Protein AF-Q5T211-F1 (afdb_monomer_lite)

Foldseek 3Di:
DDDDDDDDDPPPVPVVVVVVVVVVVVVVVVDDDDDPCVVPDDDDPAWDAFDWDDDPVDIDTDDADPVGDDAAEDEDPDPVSLVCCVPPDPGDDYAYHYDPVQPDPVSVVSCVVHPPRPTPCVVPVVVVVVVVVD

pLDDT: mean 73.02, std 15.48, range [37.56, 92.31]

Secondary structure (DSSP, 8-state):
-----------HHHHHHHHHHHHHHHHHTT--PPPTHHHH-----S--PPPPEEETTEEES----TT----EEEEESSHHHHHHHHHT-SSPPEEEEE-GGG--HHHHHHGGGS------GGGTHHHHHHHH--

Sequence (134 aa):
MATAGGGSGADPGSRGLLRLLSFCVLLAGLCRGNSVERKIYIPLNKTAPCVRLLNATHQIGCQSSISGDTGVIHVVEKEEDLQWVLTDGPNPPYMVLLESKHFTRQNVRLSDTFLCSFMEFLSYSRDLMEKLKG

Radius of gyration: 30.67 Å; chains: 1; bounding box: 101×28×71 Å

Organism: Homo sapiens (NCBI:txid9606)

Structure (mmCIF, N/CA/C/O backbone):
data_AF-Q5T211-F1
#
_entry.id   AF-Q5T211-F1
#
loop_
_atom_site.group_PDB
_atom_site.id
_atom_site.type_symbol
_atom_site.label_atom_id
_atom_site.label_alt_id
_atom_site.label_comp_id
_atom_site.label_asym_id
_atom_site.label_entity_id
_atom_site.label_seq_id
_atom_site.pdbx_PDB_ins_code
_atom_site.Cartn_x
_atom_site.Cartn_y
_atom_site.Cartn_z
_atom_site.occupancy
_atom_site.B_iso_or_equiv
_atom_site.auth_seq_id
_atom_site.auth_comp_id
_atom_site.auth_asym_id
_atom_site.auth_atom_id
_atom_site.pdbx_PDB_model_num
ATOM 1 N N . MET A 1 1 ? 82.820 -4.788 -42.281 1.00 37.97 1 MET A N 1
ATOM 2 C CA . MET A 1 1 ? 82.375 -3.482 -41.745 1.00 37.97 1 MET A CA 1
ATOM 3 C C . MET A 1 1 ? 81.060 -3.172 -42.459 1.00 37.97 1 MET A C 1
ATOM 5 O O . MET A 1 1 ? 81.102 -3.023 -43.666 1.00 37.97 1 MET A O 1
ATOM 9 N N . ALA A 1 2 ? 79.913 -3.583 -41.898 1.00 40.78 2 ALA A N 1
ATOM 10 C CA . ALA A 1 2 ? 78.990 -2.750 -41.100 1.00 40.78 2 ALA A CA 1
ATOM 11 C C . ALA A 1 2 ? 78.433 -1.579 -41.952 1.00 40.78 2 ALA A C 1
ATOM 13 O O . ALA A 1 2 ? 79.229 -0.84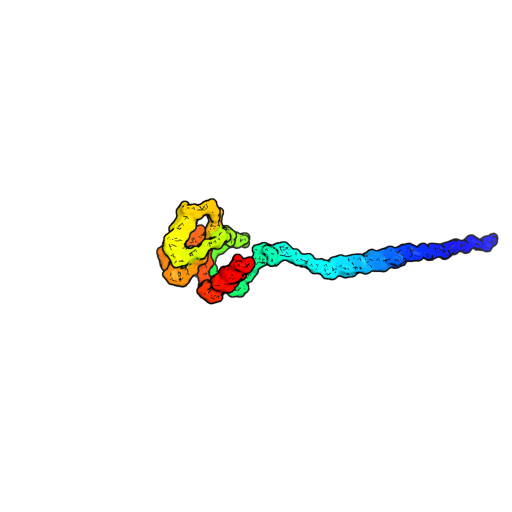6 -42.514 1.00 40.78 2 ALA A O 1
ATOM 14 N N . THR A 1 3 ? 77.130 -1.348 -42.140 1.00 39.75 3 THR A N 1
ATOM 15 C CA . THR A 1 3 ? 75.956 -1.578 -41.284 1.00 39.75 3 THR A CA 1
ATOM 16 C C . THR A 1 3 ? 74.671 -1.701 -42.125 1.00 39.75 3 THR A C 1
ATOM 18 O O . THR A 1 3 ? 74.505 -1.028 -43.138 1.00 39.75 3 THR A O 1
ATOM 21 N N . ALA A 1 4 ? 73.739 -2.547 -41.677 1.00 45.38 4 ALA A N 1
ATOM 22 C CA . ALA A 1 4 ? 72.359 -2.576 -42.151 1.00 45.38 4 ALA A CA 1
ATOM 23 C C . ALA A 1 4 ? 71.555 -1.490 -41.414 1.00 45.38 4 ALA A C 1
ATOM 25 O O . ALA A 1 4 ? 71.427 -1.538 -40.192 1.00 45.38 4 ALA A O 1
ATOM 26 N N . GLY A 1 5 ? 71.042 -0.497 -42.144 1.00 38.09 5 GLY A N 1
ATOM 27 C CA . GLY A 1 5 ? 70.119 0.513 -41.623 1.00 38.09 5 GLY A CA 1
ATOM 28 C C . GLY A 1 5 ? 68.683 0.002 -41.696 1.00 38.09 5 GLY A C 1
ATOM 29 O O . GLY A 1 5 ? 68.089 -0.016 -42.771 1.00 38.09 5 GLY A O 1
ATOM 30 N N . GLY A 1 6 ? 68.156 -0.456 -40.559 1.00 37.78 6 GLY A N 1
ATOM 31 C CA . GLY A 1 6 ? 66.779 -0.925 -40.402 1.00 37.78 6 GLY A CA 1
ATOM 32 C C . GLY A 1 6 ? 65.752 0.181 -40.654 1.00 37.78 6 GLY A C 1
ATOM 33 O O . GLY A 1 6 ? 65.915 1.317 -40.212 1.00 37.78 6 GLY A O 1
ATOM 34 N N . GLY A 1 7 ? 64.705 -0.178 -41.396 1.00 37.56 7 GLY A N 1
ATOM 35 C CA . GLY A 1 7 ? 63.663 0.720 -41.873 1.00 37.56 7 GLY A CA 1
ATOM 36 C C . GLY A 1 7 ? 62.826 1.340 -40.758 1.00 37.56 7 GLY A C 1
ATOM 37 O O . GLY A 1 7 ? 62.334 0.662 -39.859 1.00 37.56 7 GLY A O 1
ATOM 38 N N . SER A 1 8 ? 62.618 2.648 -40.880 1.00 53.69 8 SER A N 1
ATOM 39 C CA . SER A 1 8 ? 61.574 3.376 -40.171 1.00 53.69 8 SER A CA 1
ATOM 40 C C . SER A 1 8 ? 60.304 3.315 -41.021 1.00 53.69 8 SER A C 1
ATOM 42 O O . SER A 1 8 ? 60.143 4.073 -41.974 1.00 53.69 8 SER A O 1
ATOM 44 N N . GLY A 1 9 ? 59.433 2.354 -40.719 1.00 44.59 9 GLY A N 1
ATOM 45 C CA . GLY A 1 9 ? 58.079 2.269 -41.261 1.00 44.59 9 GLY A CA 1
ATOM 46 C C . GLY A 1 9 ? 57.088 2.524 -40.135 1.00 44.59 9 GLY A C 1
ATOM 47 O O . GLY A 1 9 ? 56.580 1.584 -39.533 1.00 44.59 9 GLY A O 1
ATOM 48 N N . ALA A 1 10 ? 56.867 3.791 -39.787 1.00 49.97 10 ALA A N 1
ATOM 49 C CA . ALA A 1 10 ? 55.804 4.158 -38.862 1.00 49.97 10 ALA A CA 1
ATOM 50 C C . ALA A 1 10 ? 54.457 3.939 -39.564 1.00 49.97 10 ALA A C 1
ATOM 52 O O . ALA A 1 10 ? 54.038 4.760 -40.375 1.00 49.97 10 ALA A O 1
ATOM 53 N N . ASP A 1 11 ? 53.813 2.812 -39.268 1.00 54.09 11 ASP A N 1
ATOM 54 C CA . ASP A 1 11 ? 52.504 2.443 -39.799 1.00 54.09 11 ASP A CA 1
ATOM 55 C C . ASP A 1 11 ? 51.437 3.464 -39.332 1.00 54.09 11 ASP A C 1
ATOM 57 O O . ASP A 1 11 ? 51.163 3.576 -38.127 1.00 54.09 11 ASP A O 1
ATOM 61 N N . PRO A 1 12 ? 50.852 4.275 -40.237 1.00 54.59 12 PRO A N 1
ATOM 62 C CA . PRO A 1 12 ? 49.968 5.379 -39.865 1.00 54.59 12 PRO A CA 1
ATOM 63 C C . PRO A 1 12 ? 48.597 4.905 -39.349 1.00 54.59 12 PRO A C 1
ATOM 65 O O . PRO A 1 12 ? 47.862 5.700 -38.759 1.00 54.59 12 PRO A O 1
ATOM 68 N N . GLY A 1 13 ? 48.260 3.617 -39.501 1.00 58.53 13 GLY A N 1
ATOM 69 C CA . GLY A 1 13 ? 46.980 3.049 -39.064 1.00 58.53 13 GLY A CA 1
ATOM 70 C C . GLY A 1 13 ? 46.855 2.861 -37.546 1.00 58.53 13 GLY A C 1
ATOM 71 O O . GLY A 1 13 ? 45.7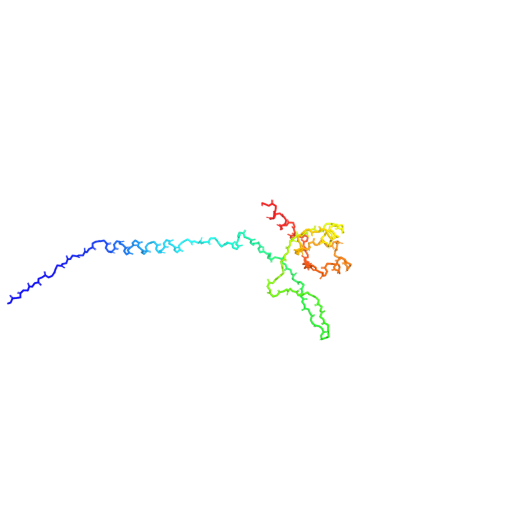85 3.082 -36.980 1.00 58.53 13 GLY A O 1
ATOM 72 N N . SER A 1 14 ? 47.950 2.525 -36.855 1.00 62.44 14 SER A N 1
ATOM 73 C CA . SER A 1 14 ? 47.932 2.130 -35.432 1.00 62.44 14 SER A CA 1
ATOM 74 C C . SER A 1 14 ? 47.597 3.289 -34.478 1.00 62.44 14 SER A C 1
ATOM 76 O O . SER A 1 14 ? 46.768 3.156 -33.574 1.00 62.44 14 SER A O 1
ATOM 78 N N . ARG A 1 15 ? 48.166 4.479 -34.719 1.00 67.06 15 ARG A N 1
ATOM 79 C CA . ARG A 1 15 ? 47.876 5.690 -33.923 1.00 67.06 15 ARG A CA 1
ATOM 80 C C . ARG A 1 15 ? 46.453 6.205 -34.137 1.00 67.06 15 ARG A C 1
ATOM 82 O O . ARG A 1 15 ? 45.843 6.693 -33.186 1.00 67.06 15 ARG A O 1
ATOM 89 N N . GLY A 1 16 ? 45.935 6.095 -35.361 1.00 73.75 16 GLY A N 1
ATOM 90 C CA . GLY A 1 16 ? 44.552 6.441 -35.689 1.00 73.75 16 GLY A CA 1
ATOM 91 C C . GLY A 1 16 ? 43.559 5.504 -35.005 1.00 73.75 16 GLY A C 1
ATOM 92 O O . GLY A 1 16 ? 42.607 5.975 -34.390 1.00 73.75 16 GLY A O 1
ATOM 93 N N . LEU A 1 17 ? 43.839 4.196 -35.017 1.00 76.06 17 LEU A N 1
ATOM 94 C CA . LEU A 1 17 ? 43.018 3.184 -34.351 1.00 76.06 17 LEU A CA 1
ATOM 95 C C . LEU A 1 17 ? 42.962 3.402 -32.833 1.00 76.06 17 LEU A C 1
ATOM 97 O O . LEU A 1 17 ? 41.885 3.380 -32.246 1.00 76.06 17 LEU A O 1
ATOM 101 N N . LEU A 1 18 ? 44.105 3.688 -32.199 1.00 77.50 18 LEU A N 1
ATOM 102 C CA . LEU A 1 18 ? 44.174 3.939 -30.755 1.00 77.50 18 LEU A CA 1
ATOM 103 C C . LEU A 1 18 ? 43.400 5.207 -30.351 1.00 77.50 18 LEU A C 1
ATOM 105 O O . LEU A 1 18 ? 42.726 5.230 -29.321 1.00 77.50 18 LEU A O 1
ATOM 109 N N . ARG A 1 19 ? 43.460 6.254 -31.185 1.00 81.38 19 ARG A N 1
ATOM 110 C CA . ARG A 1 19 ? 42.670 7.486 -31.022 1.00 81.38 19 ARG A CA 1
ATOM 111 C C . ARG A 1 19 ? 41.175 7.213 -31.178 1.00 81.38 19 ARG A C 1
ATOM 113 O O . ARG A 1 19 ? 40.396 7.719 -30.376 1.00 81.38 19 ARG A O 1
ATOM 120 N N . LEU A 1 20 ? 40.788 6.397 -32.161 1.00 81.50 20 LEU A N 1
ATOM 121 C CA . LEU A 1 20 ? 39.396 6.009 -32.391 1.00 81.50 20 LEU A CA 1
ATOM 122 C C . LEU A 1 20 ? 38.843 5.212 -31.206 1.00 81.50 20 LEU A C 1
ATOM 124 O O . LEU A 1 20 ? 37.782 5.541 -30.691 1.00 81.50 20 LEU A O 1
ATOM 128 N N . LEU A 1 21 ? 39.595 4.218 -30.728 1.00 82.25 21 LEU A N 1
ATOM 129 C CA . LEU A 1 21 ? 39.226 3.404 -29.569 1.00 82.25 21 LEU A CA 1
ATOM 130 C C . LEU A 1 21 ? 39.092 4.259 -28.307 1.00 82.25 21 LEU A C 1
ATOM 132 O O . LEU A 1 21 ? 38.102 4.142 -27.590 1.00 82.25 21 LEU A O 1
ATOM 136 N N . SER A 1 22 ? 40.039 5.169 -28.065 1.00 80.69 22 SER A N 1
ATOM 137 C CA . SER A 1 22 ? 39.964 6.116 -26.947 1.00 80.69 22 SER A CA 1
ATOM 138 C C . SER A 1 22 ? 38.721 7.009 -27.035 1.00 80.69 22 SER A C 1
ATOM 140 O O . SER A 1 22 ? 38.042 7.211 -26.029 1.00 80.69 22 SER A O 1
ATOM 142 N N . PHE A 1 23 ? 38.375 7.482 -28.235 1.00 81.88 23 PHE A N 1
ATOM 143 C CA . PHE A 1 23 ? 37.178 8.287 -28.471 1.00 81.88 23 PHE A CA 1
ATOM 144 C C . PHE A 1 23 ? 35.883 7.480 -28.289 1.00 81.88 23 PHE A C 1
ATOM 146 O O . PHE A 1 23 ? 34.947 7.959 -27.655 1.00 81.88 23 PHE A O 1
ATOM 153 N N . CYS A 1 24 ? 35.839 6.229 -28.757 1.00 78.94 24 CYS A N 1
ATOM 154 C CA . CYS A 1 24 ? 34.713 5.318 -28.543 1.00 78.94 24 CYS A CA 1
ATOM 155 C C . CYS A 1 24 ? 34.500 4.996 -27.058 1.00 78.94 24 CYS A C 1
ATOM 157 O O . CYS A 1 24 ? 33.360 4.968 -26.605 1.00 78.94 24 CYS A O 1
ATOM 159 N N . VAL A 1 25 ? 35.574 4.802 -26.286 1.00 80.81 25 VAL A N 1
ATOM 160 C CA . VAL A 1 25 ? 35.495 4.577 -24.832 1.00 80.81 25 VAL A CA 1
ATOM 161 C C . VAL A 1 25 ? 34.992 5.830 -24.106 1.00 80.81 25 VAL A C 1
ATOM 163 O O . VAL A 1 25 ? 34.130 5.727 -23.234 1.00 80.81 25 VAL A O 1
ATOM 166 N N . LEU A 1 26 ? 35.461 7.019 -24.503 1.00 76.56 26 LEU A N 1
ATOM 167 C CA . LEU A 1 26 ? 34.961 8.301 -23.986 1.00 76.56 26 LEU A CA 1
ATOM 168 C C . LEU A 1 26 ? 33.468 8.503 -24.291 1.00 76.56 26 LEU A C 1
ATOM 170 O O . LEU A 1 26 ? 32.720 8.933 -23.416 1.00 76.56 26 LEU A O 1
ATOM 174 N N . LEU A 1 27 ? 33.022 8.150 -25.499 1.00 72.69 27 LEU A N 1
ATOM 175 C CA . LEU A 1 27 ? 31.614 8.222 -25.900 1.00 72.69 27 LEU A CA 1
ATOM 176 C C . LEU A 1 27 ? 30.738 7.196 -25.170 1.00 72.69 27 LEU A C 1
ATOM 178 O O . LEU A 1 27 ? 29.636 7.535 -24.747 1.00 72.69 27 LEU A O 1
ATOM 182 N N . ALA A 1 28 ? 31.226 5.970 -24.964 1.00 73.25 28 ALA A N 1
ATOM 183 C CA . ALA A 1 28 ? 30.501 4.940 -24.220 1.00 73.25 28 ALA A CA 1
ATOM 184 C C . ALA A 1 28 ? 30.260 5.345 -22.753 1.00 73.25 28 ALA A C 1
ATOM 186 O O . ALA A 1 28 ? 29.214 5.025 -22.191 1.00 73.25 28 ALA A O 1
ATOM 187 N N . GLY A 1 29 ? 31.178 6.110 -22.151 1.00 67.38 29 GLY A N 1
ATOM 188 C CA . GLY A 1 29 ? 31.012 6.672 -20.805 1.00 67.38 29 GLY A CA 1
ATOM 189 C C . GLY A 1 29 ? 29.963 7.791 -20.698 1.00 67.38 29 GLY A C 1
ATOM 190 O O . GLY A 1 29 ? 29.512 8.095 -19.594 1.00 67.38 29 GLY A O 1
ATOM 191 N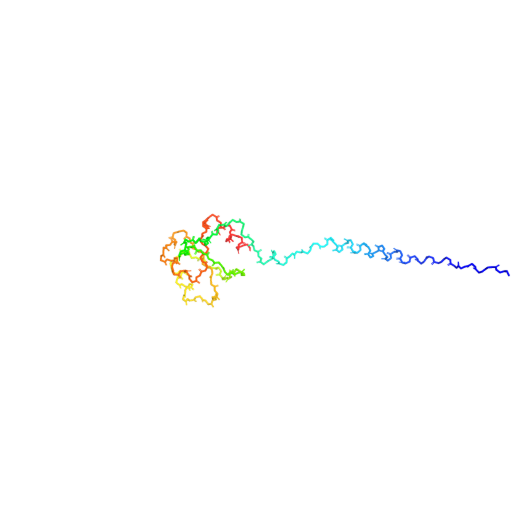 N . LEU A 1 30 ? 29.548 8.396 -21.819 1.00 69.25 30 LEU A N 1
ATOM 192 C CA . LEU A 1 30 ? 28.518 9.445 -21.857 1.00 69.25 30 LEU A CA 1
ATOM 193 C C . LEU A 1 30 ? 27.092 8.877 -21.948 1.00 69.25 30 LEU A C 1
ATOM 195 O O . LEU A 1 30 ? 26.122 9.597 -21.697 1.00 69.25 30 LEU A O 1
ATOM 199 N N . CYS A 1 31 ? 26.942 7.588 -22.259 1.00 65.25 31 CYS A N 1
ATOM 200 C CA . CYS A 1 31 ? 25.652 6.912 -22.283 1.00 65.25 31 CYS A CA 1
ATOM 201 C C . CYS A 1 31 ? 25.162 6.641 -20.853 1.00 65.25 31 CYS A C 1
ATOM 203 O O . CYS A 1 31 ? 25.426 5.595 -20.263 1.00 65.25 31 CYS A O 1
ATOM 205 N N . ARG A 1 32 ? 24.399 7.580 -20.283 1.00 67.69 32 ARG A N 1
ATOM 206 C CA . ARG A 1 32 ? 23.623 7.321 -19.063 1.00 67.69 32 ARG A CA 1
ATOM 207 C C . ARG A 1 32 ? 22.473 6.371 -19.396 1.00 67.69 32 ARG A C 1
ATOM 209 O O . ARG A 1 32 ? 21.505 6.764 -20.041 1.00 67.69 32 ARG A O 1
ATOM 216 N N . GLY A 1 33 ? 22.574 5.121 -18.954 1.00 66.25 33 GLY A N 1
ATOM 217 C CA . GLY A 1 33 ? 21.450 4.190 -18.990 1.00 66.25 33 GLY A CA 1
ATOM 218 C C . GLY A 1 33 ? 20.312 4.692 -18.099 1.00 66.25 33 GLY A C 1
ATOM 219 O O . GLY A 1 33 ? 20.528 5.022 -16.933 1.00 66.25 33 GLY A O 1
ATOM 220 N N . ASN A 1 34 ? 19.091 4.745 -18.632 1.00 69.25 34 ASN A N 1
ATOM 221 C CA . ASN A 1 34 ? 17.906 4.936 -17.799 1.00 69.25 34 ASN A CA 1
ATOM 222 C C . ASN A 1 34 ? 17.668 3.651 -16.998 1.00 69.25 34 ASN A C 1
ATOM 224 O O . ASN A 1 34 ? 17.411 2.600 -17.586 1.00 69.25 34 ASN A O 1
ATOM 228 N N . SER A 1 35 ? 17.762 3.737 -15.668 1.00 77.31 35 SER A N 1
ATOM 229 C CA . SER A 1 35 ? 17.517 2.597 -14.779 1.00 77.31 35 SER A CA 1
ATOM 230 C C . SER A 1 35 ? 16.089 2.074 -14.961 1.00 77.31 35 SER A C 1
ATOM 232 O O . SER A 1 35 ? 15.133 2.853 -14.912 1.00 77.31 35 SER A O 1
ATOM 234 N N . VAL A 1 36 ? 15.949 0.757 -15.148 1.00 85.50 36 VAL A N 1
ATOM 235 C CA . VAL A 1 36 ? 14.652 0.055 -15.223 1.00 85.50 36 VAL A CA 1
ATOM 236 C C . VAL A 1 36 ? 13.790 0.318 -13.990 1.00 85.50 36 VAL A C 1
ATOM 238 O O . VAL A 1 36 ? 12.573 0.410 -14.097 1.00 85.50 36 VAL A O 1
ATOM 241 N N . GLU A 1 37 ? 14.427 0.554 -12.846 1.00 80.75 37 GLU A N 1
ATOM 242 C CA . GLU A 1 37 ? 13.778 0.890 -11.583 1.00 80.75 37 GLU A CA 1
ATOM 243 C C . GLU A 1 37 ? 12.861 2.113 -11.712 1.00 80.75 37 GLU A C 1
ATOM 245 O O . GLU A 1 37 ? 11.729 2.087 -11.246 1.00 80.75 37 GLU A O 1
ATOM 250 N N . ARG A 1 38 ? 13.294 3.152 -12.440 1.00 80.88 38 ARG A N 1
ATOM 251 C CA . ARG A 1 38 ? 12.517 4.396 -12.604 1.00 80.88 38 ARG A CA 1
ATOM 252 C C . ARG A 1 38 ? 11.331 4.261 -13.557 1.00 80.88 38 ARG A C 1
ATOM 254 O O . ARG A 1 38 ? 10.552 5.199 -13.679 1.00 80.88 38 ARG A O 1
ATOM 261 N N . LYS A 1 39 ? 11.226 3.136 -14.266 1.00 83.12 39 LYS A N 1
ATOM 262 C CA . LYS A 1 39 ? 10.072 2.815 -15.116 1.00 83.12 39 LYS A CA 1
ATOM 263 C C . LYS A 1 39 ? 9.027 1.975 -14.383 1.00 83.12 39 LYS A C 1
ATOM 265 O O . LYS A 1 39 ? 7.904 1.898 -14.859 1.00 83.12 39 LYS A O 1
ATOM 270 N N . ILE A 1 40 ? 9.407 1.329 -13.279 1.00 88.50 40 ILE A N 1
ATOM 271 C CA . ILE A 1 40 ? 8.574 0.350 -12.567 1.00 88.50 40 ILE A CA 1
ATOM 272 C C . ILE A 1 40 ? 8.140 0.893 -11.200 1.00 88.50 40 ILE A C 1
ATOM 274 O O . ILE A 1 40 ? 7.015 0.646 -10.777 1.00 88.50 40 ILE A O 1
ATOM 278 N N . TYR A 1 41 ? 9.001 1.654 -10.520 1.00 87.12 41 TYR A N 1
ATOM 279 C CA . TYR A 1 41 ? 8.770 2.107 -9.152 1.00 87.12 41 TYR A CA 1
ATOM 280 C C . TYR A 1 41 ? 8.629 3.625 -9.060 1.00 87.12 41 TYR A C 1
ATOM 282 O O . TYR A 1 41 ? 9.447 4.387 -9.581 1.00 87.12 41 TYR A O 1
ATOM 290 N N . ILE A 1 42 ? 7.606 4.055 -8.321 1.00 86.94 42 ILE A N 1
ATOM 291 C CA . ILE A 1 42 ? 7.393 5.447 -7.929 1.00 86.94 42 ILE A CA 1
ATOM 292 C C . ILE A 1 42 ? 7.678 5.543 -6.423 1.00 86.94 42 ILE A C 1
ATOM 294 O O . ILE A 1 42 ? 6.929 4.965 -5.634 1.00 86.94 42 ILE A O 1
ATOM 298 N N . PRO A 1 43 ? 8.747 6.239 -5.993 1.00 82.19 43 PRO A N 1
ATOM 299 C CA . PRO A 1 43 ? 9.053 6.374 -4.574 1.00 82.19 43 PRO A CA 1
ATOM 300 C C . PRO A 1 43 ? 8.058 7.314 -3.881 1.00 82.19 43 PRO A C 1
ATOM 302 O O . PRO A 1 43 ? 7.742 8.397 -4.383 1.00 82.19 43 PRO A O 1
ATOM 305 N N . LEU A 1 44 ? 7.602 6.917 -2.692 1.00 80.56 44 LEU A N 1
ATOM 306 C CA . LEU A 1 44 ? 6.735 7.729 -1.839 1.00 80.56 44 LEU A CA 1
ATOM 307 C C . LEU A 1 44 ? 7.599 8.485 -0.824 1.00 80.56 44 LEU A C 1
ATOM 309 O O . LEU A 1 44 ? 8.095 7.908 0.137 1.00 80.56 44 LEU A O 1
ATOM 313 N N . ASN A 1 45 ? 7.788 9.787 -1.041 1.00 80.62 45 ASN A N 1
ATOM 314 C CA . ASN A 1 45 ? 8.682 10.605 -0.206 1.00 80.62 45 ASN A CA 1
ATOM 315 C C . ASN A 1 45 ? 8.026 11.113 1.087 1.00 80.62 45 ASN A C 1
ATOM 317 O O . ASN A 1 45 ? 8.718 11.575 1.989 1.00 80.62 45 ASN A O 1
ATOM 321 N N . LYS A 1 46 ? 6.691 11.105 1.151 1.00 77.19 46 LYS A N 1
ATOM 322 C CA . LYS A 1 46 ? 5.915 11.638 2.273 1.00 77.19 46 LYS A CA 1
ATOM 323 C C . LYS A 1 46 ? 5.084 10.521 2.882 1.00 77.19 46 LYS A C 1
ATOM 325 O O . LYS A 1 46 ? 3.942 10.306 2.494 1.00 77.19 46 LYS A O 1
ATOM 330 N N . THR A 1 47 ? 5.686 9.808 3.817 1.00 75.44 47 THR A N 1
ATOM 331 C CA . THR A 1 47 ? 5.045 8.762 4.610 1.00 75.44 47 THR A CA 1
ATOM 332 C C . THR A 1 47 ? 5.512 8.918 6.051 1.00 75.44 47 THR A C 1
ATOM 334 O O . THR A 1 47 ? 6.599 9.441 6.300 1.00 75.44 47 THR A O 1
ATOM 337 N N . ALA A 1 48 ? 4.713 8.473 7.014 1.00 82.06 48 ALA A N 1
ATOM 338 C CA . ALA A 1 48 ? 5.231 8.146 8.329 1.00 82.06 48 ALA A CA 1
ATOM 339 C C . ALA A 1 48 ? 4.751 6.737 8.701 1.00 82.06 48 ALA A C 1
ATOM 341 O O . ALA A 1 48 ? 3.592 6.370 8.489 1.00 82.06 48 ALA A O 1
ATOM 342 N N . PRO A 1 49 ? 5.685 5.888 9.139 1.00 80.31 49 PRO A N 1
ATOM 343 C CA . PRO A 1 49 ? 5.393 4.490 9.366 1.00 80.31 49 PRO A CA 1
ATOM 344 C C . PRO A 1 49 ? 4.760 4.279 10.741 1.00 80.31 49 PRO A C 1
ATOM 346 O O . PRO A 1 49 ? 5.123 4.924 11.725 1.00 80.31 49 PRO A O 1
ATOM 349 N N . CYS A 1 50 ? 3.883 3.283 10.831 1.00 82.00 50 CYS A N 1
ATOM 350 C CA . CYS A 1 50 ? 3.553 2.664 12.107 1.00 82.00 50 CYS A CA 1
ATOM 351 C C . CYS A 1 50 ? 4.770 1.860 12.589 1.00 82.00 50 CYS A C 1
ATOM 353 O O . CYS A 1 50 ? 5.203 0.923 11.919 1.00 82.00 50 CYS A O 1
ATOM 355 N N . VAL A 1 51 ? 5.332 2.225 13.741 1.00 85.75 51 VAL A N 1
ATOM 356 C CA . VAL A 1 51 ? 6.530 1.577 14.295 1.00 85.75 51 VAL A CA 1
ATOM 357 C C . VAL A 1 51 ? 6.177 0.61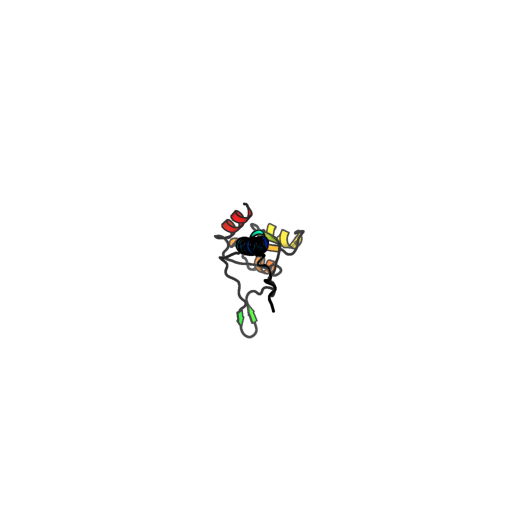0 15.417 1.00 85.75 51 VAL A C 1
ATOM 359 O O . VAL A 1 51 ? 5.251 0.847 16.194 1.00 85.75 51 VAL A O 1
ATOM 362 N N . ARG A 1 52 ? 6.939 -0.481 15.523 1.00 88.12 52 ARG A N 1
ATOM 363 C CA . ARG A 1 52 ? 6.832 -1.431 16.632 1.00 88.12 52 ARG A CA 1
ATOM 364 C C . ARG A 1 52 ? 7.494 -0.861 17.883 1.00 88.12 52 ARG A C 1
ATOM 366 O O . ARG A 1 52 ? 8.695 -0.604 17.897 1.00 88.12 52 ARG A O 1
ATOM 373 N N . LEU A 1 53 ? 6.713 -0.723 18.944 1.00 90.19 53 LEU A N 1
ATOM 374 C CA . LEU A 1 53 ? 7.148 -0.335 20.278 1.00 90.19 53 LEU A CA 1
ATOM 375 C C . LEU A 1 53 ? 7.087 -1.548 21.208 1.00 90.19 53 LEU A C 1
ATOM 377 O O . LEU A 1 53 ? 6.131 -2.326 21.189 1.00 90.19 53 LEU A O 1
ATOM 381 N N . LEU A 1 54 ? 8.117 -1.705 22.035 1.00 91.69 54 LEU A N 1
ATOM 382 C CA . LEU A 1 54 ? 8.209 -2.780 23.016 1.00 91.69 54 LEU A CA 1
ATOM 383 C C . LEU A 1 54 ? 7.928 -2.210 24.402 1.00 91.69 54 LEU A C 1
ATOM 385 O O . LEU A 1 54 ? 8.574 -1.255 24.827 1.00 91.69 54 LEU A O 1
ATOM 389 N N . ASN A 1 55 ? 6.988 -2.819 25.113 1.00 92.31 55 ASN A N 1
ATOM 390 C CA . ASN A 1 55 ? 6.735 -2.535 26.517 1.00 92.31 55 ASN A CA 1
ATOM 391 C C . ASN A 1 55 ? 6.910 -3.820 27.327 1.00 92.31 55 ASN A C 1
ATOM 393 O O . ASN A 1 55 ? 5.921 -4.493 27.605 1.00 92.31 55 ASN A O 1
ATOM 397 N N . ALA A 1 56 ? 8.168 -4.146 27.657 1.00 88.62 56 ALA A N 1
ATOM 398 C CA . ALA A 1 56 ? 8.650 -5.299 28.434 1.00 88.62 56 ALA A CA 1
ATOM 399 C C . ALA A 1 56 ? 8.047 -6.668 28.050 1.00 88.62 56 ALA A C 1
ATOM 401 O O . ALA A 1 56 ? 8.737 -7.518 27.497 1.00 88.62 56 ALA A O 1
ATOM 402 N N . THR A 1 57 ? 6.769 -6.880 28.349 1.00 89.38 57 THR A N 1
ATOM 403 C CA . THR A 1 57 ? 5.987 -8.088 28.063 1.00 89.38 57 THR A CA 1
ATOM 404 C C . THR A 1 57 ? 5.121 -7.984 26.807 1.00 89.38 57 THR A C 1
ATOM 406 O O . THR A 1 57 ? 4.734 -9.008 26.251 1.00 89.38 57 THR A O 1
ATOM 409 N N . HIS A 1 58 ? 4.817 -6.773 26.341 1.00 87.94 58 HIS A N 1
ATOM 410 C CA . HIS A 1 58 ? 3.917 -6.527 25.219 1.00 87.94 58 HIS A CA 1
ATOM 411 C C . HIS A 1 58 ? 4.627 -5.851 24.053 1.00 87.94 58 HIS A C 1
ATOM 413 O O . HIS A 1 58 ? 5.613 -5.129 24.213 1.00 87.94 58 HIS A O 1
ATOM 419 N N . GLN A 1 59 ? 4.082 -6.080 22.864 1.00 88.88 59 GLN A N 1
ATOM 420 C CA . GLN A 1 59 ? 4.523 -5.450 21.629 1.00 88.88 59 GLN A CA 1
ATOM 421 C C . GLN A 1 59 ? 3.323 -4.724 21.034 1.00 88.88 59 GLN A C 1
ATOM 423 O O . GLN A 1 59 ? 2.226 -5.277 20.982 1.00 88.88 59 GLN A O 1
ATOM 428 N N . ILE A 1 60 ? 3.528 -3.467 20.660 1.00 88.94 60 ILE A N 1
ATOM 429 C CA . ILE A 1 60 ? 2.489 -2.560 20.171 1.00 88.94 60 ILE A CA 1
ATOM 430 C C . ILE A 1 60 ? 2.971 -1.995 18.835 1.00 88.94 60 ILE A C 1
ATOM 432 O O . ILE A 1 60 ? 4.152 -1.697 18.692 1.00 88.94 60 ILE A O 1
ATOM 436 N N . GLY A 1 61 ? 2.079 -1.831 17.863 1.00 85.31 61 GLY A N 1
ATOM 437 C CA . GLY A 1 61 ? 2.409 -1.269 16.551 1.00 85.31 61 GLY A CA 1
ATOM 438 C C . GLY A 1 61 ? 2.617 -2.332 15.475 1.00 85.31 61 GLY A C 1
ATOM 439 O O . GLY A 1 61 ? 2.116 -3.448 15.595 1.00 85.31 61 GLY A O 1
ATOM 440 N N . CYS A 1 62 ? 3.333 -1.966 14.411 1.00 83.06 62 CYS A N 1
ATOM 441 C CA . CYS A 1 62 ? 3.351 -2.711 13.152 1.00 83.06 62 CYS A CA 1
ATOM 442 C C . CYS A 1 62 ? 4.755 -3.219 12.800 1.00 83.06 62 CYS A C 1
ATOM 444 O O . CYS A 1 62 ? 5.764 -2.627 13.186 1.00 83.06 62 CYS A O 1
ATOM 446 N N . GLN A 1 63 ? 4.822 -4.320 12.052 1.00 83.88 63 GLN A N 1
ATOM 447 C CA . GLN A 1 63 ? 6.063 -4.870 11.511 1.00 83.88 63 GLN A CA 1
ATOM 448 C C . GLN A 1 63 ? 5.825 -5.336 10.075 1.00 83.88 63 GLN A C 1
ATOM 450 O O . GLN A 1 63 ? 4.856 -6.042 9.821 1.00 83.88 63 GLN A O 1
ATOM 455 N N . SER A 1 64 ? 6.740 -4.981 9.177 1.00 84.81 64 SER A N 1
ATOM 456 C CA . SER A 1 64 ? 6.802 -5.536 7.826 1.00 84.81 64 SER A CA 1
ATOM 457 C C . SER A 1 64 ? 7.749 -6.736 7.747 1.00 84.81 64 SER A C 1
ATOM 459 O O . SER A 1 64 ? 8.652 -6.895 8.581 1.00 84.81 64 SER A O 1
ATOM 461 N N . SER A 1 65 ? 7.601 -7.541 6.697 1.00 87.00 65 SER A N 1
ATOM 462 C CA . SER A 1 65 ? 8.589 -8.565 6.337 1.00 87.00 65 SER A CA 1
ATOM 463 C C . SER A 1 65 ? 9.946 -7.936 5.991 1.00 87.00 65 SER A C 1
ATOM 465 O O . SER A 1 65 ? 10.030 -6.774 5.587 1.00 87.00 65 SER A O 1
ATOM 467 N N . ILE A 1 66 ? 11.034 -8.705 6.124 1.00 87.19 66 ILE A N 1
ATOM 468 C CA . ILE A 1 66 ? 12.408 -8.214 5.884 1.00 87.19 66 ILE A CA 1
ATOM 469 C C . ILE A 1 66 ? 12.629 -7.707 4.448 1.00 87.19 66 ILE A C 1
ATOM 471 O O . ILE A 1 66 ? 13.420 -6.796 4.230 1.00 87.19 66 ILE A O 1
ATOM 475 N N . SER A 1 67 ? 11.909 -8.269 3.476 1.00 87.81 67 SER A N 1
ATOM 476 C CA . SER A 1 67 ? 11.932 -7.873 2.062 1.00 87.81 67 SER A CA 1
ATOM 477 C C . SER A 1 67 ? 10.841 -6.865 1.689 1.00 87.81 67 SER A C 1
ATOM 479 O O . SER A 1 67 ? 10.644 -6.590 0.508 1.00 87.81 67 SER A O 1
ATOM 481 N N . GLY A 1 68 ? 10.112 -6.344 2.678 1.00 84.31 68 GLY A N 1
ATOM 482 C CA . GLY A 1 68 ? 8.874 -5.608 2.461 1.00 84.31 68 GLY A CA 1
ATOM 483 C C . GLY A 1 68 ? 7.712 -6.524 2.084 1.00 84.31 68 GLY A C 1
ATOM 484 O O . GLY A 1 68 ? 7.891 -7.691 1.725 1.00 84.31 68 GLY A O 1
ATOM 485 N N . ASP A 1 69 ? 6.514 -5.967 2.175 1.00 83.25 69 ASP A N 1
ATOM 486 C CA . ASP A 1 69 ? 5.276 -6.643 1.823 1.00 83.25 69 ASP A CA 1
ATOM 487 C C . ASP A 1 69 ? 4.701 -5.994 0.560 1.00 83.25 69 ASP A C 1
ATOM 489 O O . ASP A 1 69 ? 4.692 -4.770 0.417 1.00 83.25 69 ASP A O 1
ATOM 493 N N . THR A 1 70 ? 4.266 -6.822 -0.389 1.00 85.75 70 THR A N 1
ATOM 494 C CA . THR A 1 70 ? 3.784 -6.389 -1.709 1.00 85.75 70 THR A CA 1
ATOM 495 C C . THR A 1 70 ? 2.371 -6.904 -1.940 1.00 85.75 70 THR A C 1
ATOM 497 O O . THR A 1 70 ? 2.008 -7.964 -1.439 1.00 85.75 70 THR A O 1
ATOM 500 N N . GLY A 1 71 ? 1.558 -6.143 -2.670 1.00 86.00 71 GLY A N 1
ATOM 501 C CA . GLY A 1 71 ? 0.155 -6.460 -2.892 1.00 86.00 71 GLY A CA 1
ATOM 502 C C . GLY A 1 71 ? -0.527 -5.461 -3.816 1.00 86.00 71 GLY A C 1
ATOM 503 O O . GLY A 1 71 ? -0.010 -4.370 -4.069 1.00 86.00 71 GLY A O 1
ATOM 504 N N . VAL A 1 72 ? -1.683 -5.855 -4.341 1.00 86.44 72 VAL A N 1
ATOM 505 C CA . VAL A 1 72 ? -2.488 -5.038 -5.253 1.00 86.44 72 VAL A CA 1
ATOM 506 C C . VAL A 1 72 ? -3.192 -3.945 -4.461 1.00 86.44 72 VAL A C 1
ATOM 508 O O . VAL A 1 72 ? -3.933 -4.233 -3.524 1.00 86.44 72 VAL A O 1
ATOM 511 N N . ILE A 1 73 ? -2.976 -2.687 -4.839 1.00 84.25 73 ILE A N 1
ATOM 512 C CA . ILE A 1 73 ? -3.601 -1.545 -4.168 1.00 84.25 73 ILE A CA 1
ATOM 513 C C . ILE A 1 73 ? -5.110 -1.547 -4.447 1.00 84.25 73 ILE A C 1
ATOM 515 O O . ILE A 1 73 ? -5.526 -1.560 -5.606 1.00 84.25 73 ILE A O 1
ATOM 519 N N . HIS A 1 74 ? -5.920 -1.485 -3.391 1.00 84.88 74 HIS A N 1
ATOM 520 C CA . HIS A 1 74 ? -7.366 -1.303 -3.470 1.00 84.88 74 HIS A CA 1
ATOM 521 C C . HIS A 1 74 ? -7.801 -0.147 -2.564 1.00 84.88 74 HIS A C 1
ATOM 523 O O . HIS A 1 74 ? -7.492 -0.131 -1.372 1.00 84.88 74 HIS A O 1
ATOM 529 N N . VAL A 1 75 ? -8.489 0.842 -3.135 1.00 84.75 75 VAL A N 1
ATOM 530 C CA . VAL A 1 75 ? -8.990 2.011 -2.400 1.00 84.75 75 VAL A CA 1
ATOM 531 C C . VAL A 1 75 ? -10.377 1.696 -1.864 1.00 84.75 75 VAL A C 1
ATOM 533 O O . VAL A 1 75 ? -11.245 1.300 -2.631 1.00 84.75 75 VAL A O 1
ATOM 536 N N . VAL A 1 76 ? -10.571 1.888 -0.562 1.00 84.06 76 VAL A N 1
ATOM 537 C CA . VAL A 1 76 ? -11.838 1.621 0.125 1.00 84.06 76 VAL A CA 1
ATOM 538 C C . VAL A 1 76 ? -12.519 2.944 0.443 1.00 84.06 76 VAL A C 1
ATOM 540 O O . VAL A 1 76 ? -12.076 3.711 1.307 1.00 84.06 76 VAL A O 1
ATOM 543 N N . GLU A 1 77 ? -13.615 3.204 -0.262 1.00 84.12 77 GLU A N 1
ATOM 544 C CA . GLU A 1 77 ? -14.455 4.387 -0.072 1.00 84.12 77 GLU A CA 1
ATOM 545 C C . GLU A 1 77 ? -15.705 4.074 0.754 1.00 84.12 77 GLU A C 1
ATOM 547 O O . GLU A 1 77 ? -16.321 4.998 1.298 1.00 84.12 77 GLU A O 1
ATOM 552 N N . LYS A 1 78 ? -16.076 2.792 0.846 1.00 85.44 78 LYS A N 1
ATOM 553 C CA . LYS A 1 78 ? -17.231 2.286 1.592 1.00 85.44 78 LYS A CA 1
ATOM 554 C C . LYS A 1 78 ? -16.910 0.961 2.278 1.00 85.44 78 LYS A C 1
ATOM 556 O O . LYS A 1 78 ? -16.031 0.224 1.855 1.00 85.44 78 LYS A O 1
ATOM 561 N N . GLU A 1 79 ? -17.692 0.606 3.293 1.00 82.75 79 GLU A N 1
ATOM 562 C CA . GLU A 1 79 ? -17.552 -0.677 4.006 1.00 82.75 79 GLU A CA 1
ATOM 563 C C . GLU A 1 79 ? -17.719 -1.904 3.084 1.00 82.75 79 GLU A C 1
ATOM 565 O O . GLU A 1 79 ? -17.124 -2.954 3.308 1.00 82.75 79 GLU A O 1
ATOM 570 N N . GLU A 1 80 ? -18.505 -1.753 2.017 1.00 85.81 80 GLU A N 1
ATOM 571 C CA . GLU A 1 80 ? -18.733 -2.767 0.980 1.00 85.81 80 GLU A CA 1
ATOM 572 C C . GLU A 1 80 ? -17.424 -3.167 0.278 1.00 85.81 80 GLU A C 1
ATOM 574 O O . GLU A 1 80 ? -17.171 -4.349 0.045 1.00 85.81 80 GLU A O 1
ATOM 579 N N . ASP A 1 81 ? -16.570 -2.180 -0.007 1.00 87.12 81 ASP A N 1
ATOM 580 C CA . ASP A 1 81 ? -15.295 -2.376 -0.702 1.00 87.12 81 ASP A CA 1
ATOM 581 C C . ASP A 1 81 ? -14.327 -3.178 0.176 1.00 87.12 81 ASP A C 1
ATOM 583 O O . ASP A 1 81 ? -13.547 -3.994 -0.316 1.00 87.12 81 ASP A O 1
ATOM 587 N N . LEU A 1 82 ? -14.413 -2.994 1.502 1.00 84.69 82 LEU A N 1
ATOM 588 C CA . LEU A 1 82 ? -13.639 -3.789 2.447 1.00 84.69 82 LEU A CA 1
ATOM 589 C C . LEU A 1 82 ? -14.070 -5.256 2.394 1.00 84.69 82 LEU A C 1
ATOM 591 O O . LEU A 1 82 ? -13.211 -6.124 2.292 1.00 84.69 82 LEU A O 1
ATOM 595 N N . GLN A 1 83 ? -15.377 -5.540 2.411 1.00 86.31 83 GLN A N 1
ATOM 596 C CA . GLN A 1 83 ? -15.875 -6.915 2.282 1.00 86.31 83 GLN A CA 1
ATOM 597 C C . GLN A 1 83 ? -15.403 -7.560 0.980 1.00 86.31 83 GLN A C 1
ATOM 599 O O . GLN A 1 83 ? -14.866 -8.662 1.021 1.00 86.31 83 GLN A O 1
ATOM 604 N N . TRP A 1 84 ? -15.482 -6.843 -0.142 1.00 89.12 84 TRP A N 1
ATOM 605 C CA . TRP A 1 84 ? -15.019 -7.355 -1.431 1.00 89.12 84 T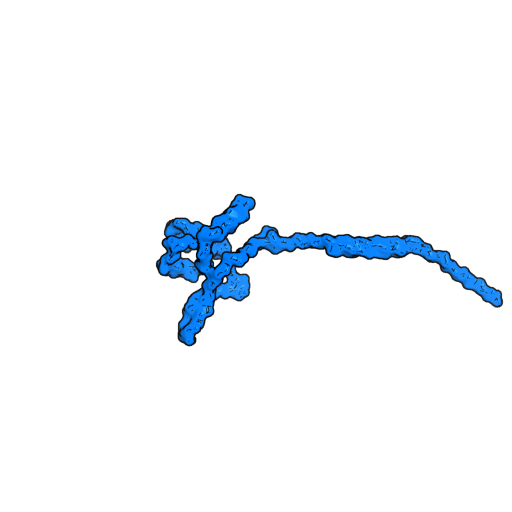RP A CA 1
ATOM 606 C C . TRP A 1 84 ? -13.547 -7.800 -1.402 1.00 89.12 84 TRP A C 1
ATOM 608 O O . TRP A 1 84 ? -13.221 -8.880 -1.896 1.00 89.12 84 TRP A O 1
ATOM 618 N N . VAL A 1 85 ? -12.658 -7.018 -0.774 1.00 86.75 85 VAL A N 1
ATOM 619 C CA . VAL A 1 85 ? -11.239 -7.395 -0.618 1.00 86.75 85 VAL A CA 1
ATOM 620 C C . VAL A 1 85 ? -11.069 -8.652 0.240 1.00 86.75 85 VAL A C 1
ATOM 622 O O . VAL A 1 85 ? -10.169 -9.452 -0.020 1.00 86.75 85 VAL A O 1
ATOM 625 N N . LEU A 1 86 ? -11.915 -8.829 1.2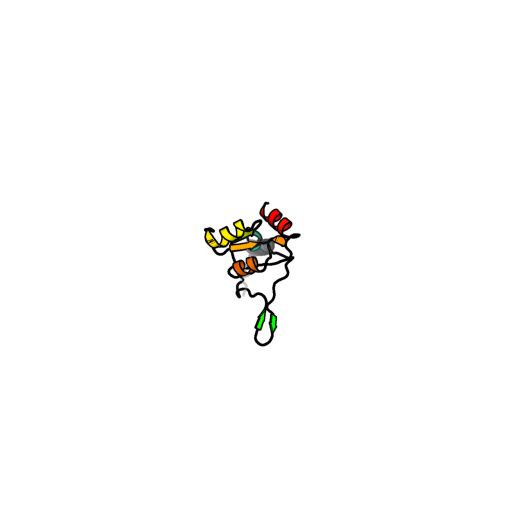58 1.00 83.56 86 LEU A N 1
ATOM 626 C CA . LEU A 1 86 ? -11.852 -9.973 2.168 1.00 83.56 86 LEU A CA 1
ATOM 627 C C . LEU A 1 86 ? -12.380 -11.269 1.532 1.00 83.56 86 LEU A C 1
ATOM 629 O O . LEU A 1 86 ? -11.855 -12.337 1.850 1.00 83.56 86 LEU A O 1
ATOM 633 N N . THR A 1 87 ? -13.409 -11.198 0.680 1.00 84.75 87 THR A N 1
ATOM 634 C CA . THR A 1 87 ? -14.157 -12.385 0.218 1.00 84.75 87 THR A CA 1
ATOM 635 C C . THR A 1 87 ? -14.070 -12.667 -1.276 1.00 84.75 87 THR A C 1
ATOM 637 O O . THR A 1 87 ? -13.951 -13.829 -1.659 1.00 84.75 87 THR A O 1
ATOM 640 N N . ASP A 1 88 ? -14.131 -11.638 -2.120 1.00 85.44 88 ASP A N 1
ATOM 641 C CA . ASP A 1 88 ? -14.430 -11.786 -3.553 1.00 85.44 88 ASP A CA 1
ATOM 642 C C . ASP A 1 88 ? -13.254 -11.417 -4.469 1.00 85.44 88 ASP A C 1
ATOM 644 O O . ASP A 1 88 ? -13.288 -11.669 -5.677 1.00 85.44 88 ASP A O 1
ATOM 648 N N . GLY A 1 89 ? -12.203 -10.813 -3.912 1.00 84.75 89 GLY A N 1
ATOM 649 C CA . GLY A 1 89 ? -11.031 -10.367 -4.653 1.00 84.75 89 GLY A CA 1
ATOM 650 C C . GLY A 1 89 ? -10.291 -11.521 -5.360 1.00 84.75 89 GLY A C 1
ATOM 651 O O . GLY A 1 89 ? -9.804 -12.434 -4.691 1.00 84.75 89 GLY A O 1
ATOM 652 N N . PRO A 1 90 ? -10.120 -11.490 -6.699 1.00 86.56 90 PRO A N 1
ATOM 653 C CA . PRO A 1 90 ? -9.504 -12.589 -7.451 1.00 86.56 90 PRO A CA 1
ATOM 654 C C . PRO A 1 90 ? -7.981 -12.714 -7.283 1.00 86.56 90 PRO A C 1
ATOM 656 O O . PRO A 1 90 ? -7.418 -13.755 -7.611 1.00 86.56 90 PRO A O 1
ATOM 659 N N . ASN A 1 91 ? -7.302 -11.658 -6.821 1.00 82.44 91 ASN A N 1
ATOM 660 C CA . ASN A 1 91 ? -5.841 -11.537 -6.824 1.00 82.44 91 ASN A CA 1
ATOM 661 C C . ASN A 1 91 ? -5.291 -11.148 -5.437 1.00 82.44 91 ASN A C 1
ATOM 663 O O . ASN A 1 91 ? -4.836 -10.014 -5.257 1.00 82.44 91 ASN A O 1
ATOM 667 N N . PRO A 1 92 ? -5.304 -12.054 -4.447 1.00 79.25 92 PRO A N 1
ATOM 668 C CA . PRO A 1 92 ? -4.563 -11.844 -3.207 1.00 79.25 92 PRO A CA 1
ATOM 669 C C . PRO A 1 92 ? -3.041 -11.860 -3.473 1.00 79.25 92 PRO A C 1
ATOM 671 O O . PRO A 1 92 ? -2.591 -12.604 -4.349 1.00 79.25 92 PRO A O 1
ATOM 674 N N . PRO A 1 93 ? -2.213 -11.109 -2.717 1.00 84.44 93 PRO A N 1
ATOM 675 C CA . PRO A 1 93 ? -2.542 -10.253 -1.569 1.00 84.44 93 PRO A CA 1
ATOM 676 C C . PRO A 1 93 ? -2.903 -8.804 -1.954 1.00 84.44 93 PRO A C 1
ATOM 678 O O . PRO A 1 93 ? -2.332 -8.230 -2.882 1.00 84.44 93 PRO A O 1
ATOM 681 N N . TYR A 1 94 ? -3.809 -8.182 -1.193 1.00 84.00 94 TYR A N 1
ATOM 682 C CA . TYR A 1 94 ? -4.236 -6.789 -1.391 1.00 84.00 94 TYR A CA 1
ATOM 683 C C . TYR A 1 94 ? -3.552 -5.818 -0.410 1.00 84.00 94 TYR A C 1
ATOM 685 O O . TYR A 1 94 ? -3.203 -6.177 0.710 1.00 84.00 94 TYR A O 1
ATOM 693 N N . MET A 1 95 ? -3.371 -4.562 -0.815 1.00 83.56 95 MET A N 1
ATOM 694 C CA . MET A 1 95 ? -3.038 -3.446 0.075 1.00 83.56 95 MET A CA 1
ATOM 695 C C . MET A 1 95 ? -4.212 -2.478 0.103 1.00 83.56 95 MET A C 1
ATOM 697 O O . MET A 1 95 ? -4.545 -1.873 -0.916 1.00 83.56 95 MET A O 1
ATOM 701 N N . VAL A 1 96 ? -4.834 -2.328 1.268 1.00 83.25 96 VAL A N 1
ATOM 702 C CA . VAL A 1 96 ? -6.045 -1.521 1.408 1.00 83.25 96 VAL A CA 1
ATOM 703 C C . VAL A 1 96 ? -5.682 -0.080 1.752 1.00 83.25 96 VAL A C 1
ATOM 705 O O . VAL A 1 96 ? -5.004 0.181 2.746 1.00 83.25 96 VAL A O 1
ATOM 708 N N . LEU A 1 97 ? -6.160 0.865 0.945 1.00 81.88 97 LEU A N 1
ATOM 709 C CA . LEU A 1 97 ? -6.089 2.293 1.238 1.00 81.88 97 LEU A CA 1
ATOM 710 C C . LEU A 1 97 ? -7.419 2.745 1.837 1.00 81.88 97 LEU A C 1
ATOM 712 O O . LEU A 1 97 ? -8.418 2.873 1.132 1.00 81.88 97 LEU A O 1
ATOM 716 N N . LEU A 1 98 ? -7.413 2.979 3.149 1.00 78.31 98 LEU A N 1
ATOM 717 C CA . LEU A 1 98 ? -8.572 3.438 3.910 1.00 78.31 98 LEU A CA 1
ATOM 718 C C . LEU A 1 98 ? -8.556 4.958 4.073 1.00 78.31 98 LEU A C 1
ATOM 720 O O . LEU A 1 98 ? -7.539 5.559 4.425 1.00 78.31 98 LEU A O 1
ATOM 724 N N . GLU A 1 99 ? -9.718 5.579 3.896 1.00 76.25 99 GLU A N 1
ATOM 725 C CA . GLU A 1 99 ? -9.923 6.977 4.268 1.00 76.25 99 GLU A CA 1
ATOM 726 C C . GLU A 1 99 ? -10.080 7.139 5.793 1.00 76.25 99 GLU A C 1
ATOM 728 O O . GLU A 1 99 ? -10.592 6.246 6.469 1.00 76.25 99 GLU A O 1
ATOM 733 N N . SER A 1 100 ? -9.719 8.304 6.350 1.00 76.12 100 SER A N 1
ATOM 734 C CA . SER A 1 100 ? -9.794 8.600 7.794 1.00 76.12 100 SER A CA 1
ATOM 735 C C . SER A 1 100 ? -11.144 8.293 8.442 1.00 76.12 100 SER A C 1
ATOM 737 O O . SER A 1 100 ? -11.182 7.826 9.577 1.00 76.12 100 SER A O 1
ATOM 739 N N . LYS A 1 101 ? -12.252 8.495 7.721 1.00 80.81 101 LYS A N 1
ATOM 740 C CA . LYS A 1 101 ? -13.606 8.168 8.205 1.00 80.81 101 LYS A CA 1
ATOM 741 C C . LYS A 1 101 ? -13.860 6.663 8.387 1.00 80.81 101 LYS A C 1
ATOM 743 O O . LYS A 1 101 ? -14.697 6.301 9.204 1.00 80.81 101 LYS A O 1
ATOM 748 N N . HIS A 1 102 ? -13.138 5.801 7.671 1.00 80.56 102 HIS A N 1
ATOM 749 C CA . HIS A 1 102 ? -13.280 4.340 7.743 1.00 80.56 102 HIS A CA 1
ATOM 750 C C . HIS A 1 102 ? -12.234 3.682 8.651 1.00 80.56 102 HIS A C 1
ATOM 752 O O . HIS A 1 102 ? -12.243 2.462 8.818 1.00 80.56 102 HIS A O 1
ATOM 758 N N . PHE A 1 103 ? -11.357 4.469 9.283 1.00 80.44 103 PHE A N 1
ATOM 759 C CA . PHE A 1 103 ? -10.382 3.979 10.254 1.00 80.44 103 PHE A CA 1
ATOM 760 C C . PHE A 1 103 ? -11.013 3.784 11.628 1.00 80.44 103 PHE A C 1
ATOM 762 O O . PHE A 1 103 ? -10.802 4.542 12.576 1.00 80.44 103 PHE A O 1
ATOM 769 N N . THR A 1 104 ? -11.835 2.749 11.725 1.00 83.62 104 THR A N 1
ATOM 770 C CA . THR A 1 104 ? -12.450 2.328 12.978 1.00 83.62 104 THR A CA 1
ATOM 771 C C . THR A 1 104 ? -11.720 1.112 13.532 1.00 83.62 104 THR A C 1
ATOM 773 O O . THR A 1 104 ? -11.125 0.327 12.794 1.00 83.62 104 THR A O 1
ATOM 776 N N . ARG A 1 105 ? -11.801 0.900 14.850 1.00 83.38 105 ARG A N 1
ATOM 777 C CA . ARG A 1 105 ? -11.215 -0.286 15.501 1.00 83.38 105 ARG A CA 1
ATOM 778 C C . ARG A 1 105 ? -11.680 -1.595 14.852 1.00 83.38 105 ARG A C 1
ATOM 780 O O . ARG A 1 105 ? -10.916 -2.553 14.804 1.00 83.38 105 ARG A O 1
ATOM 787 N N . GLN A 1 106 ? -12.929 -1.641 14.395 1.00 83.19 106 GLN A N 1
ATOM 788 C CA . GLN A 1 106 ? -13.500 -2.818 13.752 1.00 83.19 106 GLN A CA 1
ATOM 789 C C . GLN A 1 106 ? -12.856 -3.069 12.386 1.00 83.19 106 GLN A C 1
ATOM 791 O O . GLN A 1 106 ? -12.386 -4.176 12.140 1.00 83.19 106 GLN A O 1
ATOM 796 N N . ASN A 1 107 ? -12.740 -2.033 11.558 1.00 79.69 107 ASN A N 1
ATOM 797 C CA . ASN A 1 107 ? -12.199 -2.155 10.205 1.00 79.69 107 ASN A CA 1
ATOM 798 C C . ASN A 1 107 ? -10.697 -2.434 10.220 1.00 79.69 107 ASN A C 1
ATOM 800 O O . ASN A 1 107 ? -10.223 -3.263 9.450 1.00 79.69 107 ASN A O 1
ATOM 804 N N . VAL A 1 108 ? -9.960 -1.820 11.151 1.00 78.44 108 VAL A N 1
ATOM 805 C CA . VAL A 1 108 ? -8.536 -2.117 11.372 1.00 78.44 108 VAL A CA 1
ATOM 806 C C . VAL A 1 108 ? -8.352 -3.572 11.773 1.00 78.44 108 VAL A C 1
ATOM 808 O O . VAL A 1 108 ? -7.541 -4.257 11.170 1.00 78.44 108 VAL A O 1
ATOM 811 N N . ARG A 1 109 ? -9.167 -4.075 12.710 1.00 76.31 109 ARG A N 1
ATOM 812 C CA . ARG A 1 109 ? -9.081 -5.468 13.160 1.00 76.31 109 ARG A CA 1
ATOM 813 C C . ARG A 1 109 ? -9.373 -6.472 12.047 1.00 76.31 109 ARG A C 1
ATOM 815 O O . ARG A 1 109 ? -8.739 -7.517 11.976 1.00 76.31 109 ARG A O 1
ATOM 822 N N . LEU A 1 110 ? -10.350 -6.176 11.194 1.00 70.12 110 LEU A N 1
ATOM 823 C CA . LEU A 1 110 ? -10.645 -6.999 10.017 1.00 70.12 110 LEU A CA 1
ATOM 824 C C . LEU A 1 110 ? -9.508 -6.928 8.992 1.00 70.12 110 LEU A C 1
ATOM 826 O O . LEU A 1 110 ? -9.176 -7.923 8.352 1.00 70.12 110 LEU A O 1
ATOM 830 N N . SER A 1 111 ? -8.869 -5.766 8.901 1.00 66.38 111 SER A N 1
ATOM 831 C CA . SER A 1 111 ? -7.728 -5.522 8.029 1.00 66.38 111 SER A CA 1
ATOM 832 C C . SER A 1 111 ? -6.394 -5.971 8.626 1.00 66.38 111 SER A C 1
ATOM 834 O O . SER A 1 111 ? -5.404 -5.851 7.928 1.00 66.38 111 SER A O 1
ATOM 836 N N . ASP A 1 112 ? -6.325 -6.528 9.844 1.00 60.66 112 ASP A N 1
ATOM 837 C CA . ASP A 1 112 ? -5.071 -7.029 10.451 1.00 60.66 112 ASP A CA 1
ATOM 838 C C . ASP A 1 112 ? -4.439 -8.186 9.636 1.00 60.66 112 ASP A C 1
ATOM 840 O O . ASP A 1 112 ? -3.286 -8.550 9.853 1.00 60.66 112 ASP A O 1
ATOM 844 N N . THR A 1 113 ? -5.180 -8.757 8.675 1.00 52.19 113 THR A N 1
ATOM 845 C CA . THR A 1 113 ? -4.665 -9.723 7.678 1.00 52.19 113 THR A CA 1
ATOM 846 C C . THR A 1 113 ? -3.953 -9.033 6.501 1.00 52.19 113 THR A C 1
ATOM 848 O O . THR A 1 113 ? -3.181 -9.658 5.778 1.00 52.19 113 THR A O 1
ATOM 851 N N . PHE A 1 114 ? -4.192 -7.738 6.310 1.00 51.91 114 PHE A N 1
ATOM 852 C CA . PHE A 1 114 ? -3.703 -6.915 5.212 1.00 51.91 114 PHE A CA 1
ATOM 853 C C . PHE A 1 114 ? -2.751 -5.840 5.745 1.00 51.91 114 PHE A C 1
ATOM 855 O O . PHE A 1 114 ? -2.842 -5.390 6.887 1.00 51.91 114 PHE A O 1
ATOM 862 N N . LEU A 1 115 ? -1.801 -5.410 4.916 1.00 52.88 115 LEU A N 1
ATOM 863 C CA . LEU A 1 115 ? -0.866 -4.359 5.304 1.00 52.88 115 LEU A CA 1
ATOM 864 C C . LEU A 1 115 ? -1.603 -3.015 5.412 1.00 52.88 115 LEU A C 1
ATOM 866 O O . LEU A 1 115 ? -1.738 -2.281 4.433 1.00 52.88 115 LEU A O 1
ATOM 870 N N . CYS A 1 116 ? -2.095 -2.681 6.602 1.00 52.91 116 CYS A N 1
ATOM 871 C CA . CYS A 1 116 ? -2.682 -1.374 6.871 1.00 52.91 116 CYS A CA 1
ATOM 872 C C . CYS A 1 116 ? -1.574 -0.317 6.924 1.00 52.91 116 CYS A C 1
ATOM 874 O O . CYS A 1 116 ? -1.005 -0.026 7.976 1.00 52.91 116 CYS A O 1
ATOM 876 N N . SER A 1 117 ? -1.282 0.300 5.781 1.00 48.00 117 SER A N 1
ATOM 877 C CA . SER A 1 117 ? -0.555 1.568 5.755 1.00 48.00 117 SER A CA 1
ATOM 878 C C . SER A 1 117 ? -1.517 2.685 6.158 1.00 48.00 117 SER A C 1
ATOM 880 O O . SER A 1 117 ? -2.107 3.344 5.306 1.00 48.00 117 SER A O 1
ATOM 882 N N . PHE A 1 118 ? -1.716 2.877 7.464 1.00 40.03 118 PHE A N 1
ATOM 883 C CA . PHE A 1 118 ? -2.450 4.036 7.971 1.00 40.03 118 PHE A CA 1
ATOM 884 C C . PHE A 1 118 ? -1.496 5.190 8.243 1.00 40.03 118 PHE A C 1
ATOM 886 O O . PHE A 1 118 ? -0.448 4.967 8.842 1.00 40.03 118 PHE A O 1
ATOM 893 N N . MET A 1 119 ? -1.851 6.398 7.791 1.00 46.66 119 MET A N 1
ATOM 894 C CA . MET A 1 119 ? -0.955 7.144 6.902 1.00 46.66 119 MET A CA 1
ATOM 895 C C . MET A 1 119 ? -1.457 8.514 6.432 1.00 46.66 119 MET A C 1
ATOM 897 O O . MET A 1 119 ? -1.054 8.889 5.342 1.00 46.66 119 MET A O 1
ATOM 901 N N . GLU A 1 120 ? -2.312 9.236 7.178 1.00 38.53 120 GLU A N 1
ATOM 902 C CA . GLU A 1 120 ? -2.614 10.676 6.954 1.00 38.53 120 GLU A CA 1
ATOM 903 C C . GLU A 1 120 ? -2.774 11.048 5.460 1.00 38.53 120 GLU A C 1
ATOM 905 O O . GLU A 1 120 ? -2.203 11.996 4.924 1.00 38.53 120 GLU A O 1
ATOM 910 N N . PHE A 1 121 ? -3.512 10.198 4.746 1.00 45.81 121 PHE A N 1
ATOM 911 C CA . PHE A 1 121 ? -3.352 10.045 3.302 1.00 45.81 121 PHE A CA 1
ATOM 912 C C . PHE A 1 121 ? -4.184 11.056 2.501 1.00 45.81 121 PHE A C 1
ATOM 914 O O . PHE A 1 121 ? -3.987 11.182 1.301 1.00 45.81 121 PHE A O 1
ATOM 921 N N . LEU A 1 122 ? -5.081 11.826 3.128 1.00 47.34 122 LEU A N 1
ATOM 922 C CA . LEU A 1 122 ? -6.040 12.684 2.412 1.00 47.34 122 LEU A CA 1
ATOM 923 C C . LEU A 1 122 ? -5.399 13.806 1.574 1.00 47.34 122 LEU A C 1
ATOM 925 O O . LEU A 1 122 ? -5.990 14.255 0.590 1.00 47.34 122 LEU A O 1
ATOM 929 N N . SER A 1 123 ? -4.189 14.256 1.921 1.00 50.09 123 SER A N 1
ATOM 930 C CA . SER A 1 123 ? -3.475 15.253 1.108 1.00 50.09 123 SER A CA 1
ATOM 931 C C . SER A 1 123 ? -2.630 14.616 -0.009 1.00 50.09 123 SER A C 1
ATOM 933 O O . SER A 1 123 ? -2.373 15.260 -1.021 1.00 50.09 123 SER A O 1
ATOM 935 N N . TYR A 1 124 ? -2.232 13.343 0.131 1.00 50.50 124 TYR A N 1
ATOM 936 C CA . TYR A 1 124 ? -1.258 12.684 -0.752 1.00 50.50 124 TYR A CA 1
ATOM 937 C C . TYR A 1 124 ? -1.849 11.582 -1.655 1.00 50.50 124 TYR A C 1
ATOM 939 O O . TYR A 1 124 ? -1.333 11.380 -2.750 1.00 50.50 124 TYR A O 1
ATOM 947 N N . SER A 1 125 ? -2.960 10.920 -1.286 1.00 52.03 125 SER A N 1
ATOM 948 C CA . SER A 1 125 ? -3.659 9.949 -2.160 1.00 52.03 125 SER A CA 1
ATOM 949 C C . SER A 1 125 ? -4.159 10.605 -3.427 1.00 52.03 125 SER A C 1
ATOM 951 O O . SER A 1 125 ? -4.120 9.965 -4.466 1.00 52.03 125 SER A O 1
ATOM 953 N N . ARG A 1 126 ? -4.598 11.868 -3.374 1.00 58.69 126 ARG A N 1
ATOM 954 C CA . ARG A 1 126 ? -4.965 12.599 -4.592 1.00 58.69 126 ARG A CA 1
ATOM 955 C C . ARG A 1 126 ? -3.770 12.761 -5.523 1.00 58.69 126 ARG A C 1
ATOM 957 O O . ARG A 1 126 ? -3.908 12.448 -6.690 1.00 58.69 126 ARG A O 1
ATOM 964 N N . ASP A 1 127 ? -2.599 13.124 -5.004 1.00 54.78 127 ASP A N 1
ATOM 965 C CA . ASP A 1 127 ? -1.374 13.285 -5.803 1.00 54.78 127 ASP A CA 1
ATOM 966 C C . ASP A 1 127 ? -0.846 11.935 -6.345 1.00 54.78 127 ASP A C 1
ATOM 968 O O . ASP A 1 127 ? -0.335 11.859 -7.460 1.00 54.78 127 ASP A O 1
ATOM 972 N N . LEU A 1 128 ? -0.999 10.837 -5.590 1.00 59.41 128 LEU A N 1
ATOM 973 C CA . LEU A 1 128 ? -0.635 9.486 -6.040 1.00 59.41 128 LEU A CA 1
ATOM 974 C C . LEU A 1 128 ? -1.644 8.913 -7.048 1.00 59.41 128 LEU A C 1
ATOM 976 O O . LEU A 1 128 ? -1.236 8.351 -8.058 1.00 59.41 128 LEU A O 1
ATOM 980 N N . MET A 1 129 ? -2.946 9.082 -6.811 1.00 58.72 129 MET A N 1
ATOM 981 C CA . MET A 1 129 ? -3.998 8.683 -7.751 1.00 58.72 129 MET A CA 1
ATOM 982 C C . MET A 1 129 ? -3.966 9.545 -9.019 1.00 58.72 129 MET A C 1
ATOM 984 O O . MET A 1 129 ? -4.187 9.011 -10.098 1.00 58.72 129 MET A O 1
ATOM 988 N N . GLU A 1 130 ? -3.632 10.839 -8.933 1.00 60.06 130 GLU A N 1
ATOM 989 C CA . GLU A 1 130 ? -3.364 11.689 -10.103 1.00 60.06 130 GLU A CA 1
ATOM 990 C C . GLU A 1 130 ? -2.131 11.206 -10.873 1.00 60.06 130 GLU A C 1
ATOM 992 O O . GLU A 1 130 ? -2.195 11.086 -12.094 1.00 60.06 130 GLU A O 1
ATOM 997 N N . LYS A 1 131 ? -1.040 10.838 -10.187 1.00 60.81 131 LYS A N 1
ATOM 998 C CA . LYS A 1 131 ? 0.146 10.247 -10.836 1.00 60.81 131 LYS A CA 1
ATOM 999 C C . LYS A 1 131 ? -0.117 8.885 -11.475 1.00 60.81 131 LYS A C 1
ATOM 1001 O O . LYS A 1 131 ? 0.535 8.564 -12.460 1.00 60.81 131 LYS A O 1
ATOM 1006 N N . LEU A 1 132 ? -1.038 8.092 -10.930 1.00 59.53 132 LEU A N 1
ATOM 1007 C CA . LEU A 1 132 ? -1.414 6.782 -11.475 1.00 59.53 132 LEU A CA 1
ATOM 1008 C C . LEU A 1 132 ? -2.455 6.866 -12.603 1.00 59.53 132 LEU A C 1
ATOM 1010 O O . LEU A 1 132 ? -2.653 5.883 -13.311 1.00 59.53 132 LEU A O 1
ATOM 1014 N N . LYS A 1 133 ? -3.120 8.015 -12.775 1.00 58.25 133 LYS A N 1
ATOM 1015 C CA . LYS A 1 133 ? -4.115 8.256 -13.835 1.00 58.25 133 LYS A CA 1
ATOM 1016 C C . LYS A 1 133 ? -3.512 8.903 -15.096 1.00 58.25 133 LYS A C 1
ATOM 1018 O O . LYS A 1 133 ? -4.264 9.179 -16.030 1.00 58.25 133 LYS A O 1
ATOM 1023 N N . GLY A 1 134 ? -2.201 9.170 -15.090 1.00 45.34 134 GLY A N 1
ATOM 1024 C CA . GLY A 1 134 ? -1.426 9.732 -16.204 1.00 45.34 134 GLY A CA 1
ATOM 1025 C C . GLY A 1 134 ? -1.018 8.705 -17.249 1.00 45.34 134 GLY A C 1
ATOM 1026 O O . GLY A 1 134 ? -0.617 7.589 -16.853 1.00 45.34 134 GLY A O 1
#

InterPro domains:
  IPR008710 Nicastrin [PTHR21092] (18-108)
  IPR041084 Nicastrin, small lobe [PF18266] (49-109)